Protein AF-A0A144MMB2-F1 (afdb_monomer)

Foldseek 3Di:
DDKAAQKDFDDWDADCDDPRHRDIDTWIHGPVRDTLVVVLVPAQWKWKAQPVVQFTPDIGRRSVPDDDDGNIMMDGAHPVQDDPPDDGRQWGQDPNHTDGND

Nearest PDB structures (foldseek):
  5yvq-assembly1_B  TM=6.962E-01  e=3.676E-04  Muvirus mu
  7mwk-assembly2_B  TM=6.915E-01  e=1.957E+00  Homo sapiens
  6ogj-assembly1_A  TM=6.478E-01  e=4.406E+00  Homo sapiens
  6ogk-assembly1_A  TM=4.410E-01  e=2.615E+00  Homo sapiens
  6wzm-assembly1_E  TM=4.006E-01  e=3.494E+00  Homo sapiens

Sequence (102 aa):
MKSFLDVKITSEVMITEGPYSGKKVIIFSDRNGNDWYEERKEWEAVVMVDPKTNIICAVERDVELLTIAPGMNLYEIKKASIPDNMVLGNYKFIDGCFTAIT

Structure (mmCIF, N/CA/C/O backbone):
data_AF-A0A144MMB2-F1
#
_entry.id   AF-A0A144MMB2-F1
#
l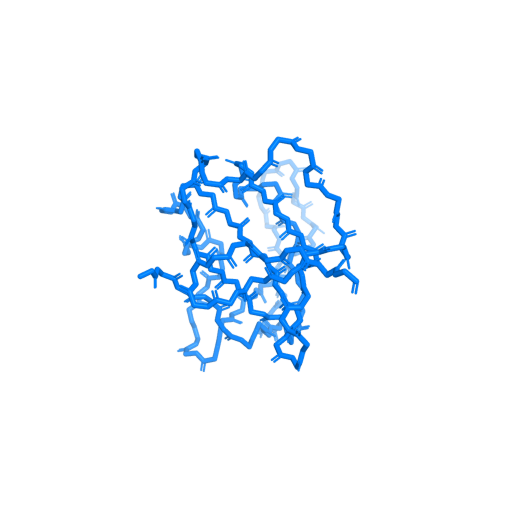oop_
_atom_site.group_PDB
_atom_site.id
_atom_site.type_symbol
_atom_site.label_atom_id
_atom_site.label_alt_id
_atom_site.label_comp_id
_atom_site.label_asym_id
_atom_site.label_entity_id
_atom_site.label_seq_id
_atom_site.pdbx_PDB_ins_code
_atom_site.Cartn_x
_atom_site.Cartn_y
_atom_site.Cartn_z
_atom_site.occupancy
_atom_site.B_iso_or_equiv
_atom_site.auth_seq_id
_atom_site.auth_comp_id
_atom_site.auth_asym_id
_atom_site.auth_atom_id
_atom_site.pdbx_PDB_model_num
ATOM 1 N N . MET A 1 1 ? 7.226 -11.307 1.161 1.00 86.81 1 MET A N 1
ATOM 2 C CA . MET A 1 1 ? 6.995 -9.851 1.105 1.00 86.81 1 MET A CA 1
ATOM 3 C C . MET A 1 1 ? 5.713 -9.578 1.866 1.00 86.81 1 MET A C 1
ATOM 5 O O . MET A 1 1 ? 4.736 -10.258 1.566 1.00 86.81 1 MET A O 1
ATOM 9 N N . LYS A 1 2 ? 5.728 -8.701 2.880 1.00 95.50 2 LYS A N 1
ATOM 10 C CA . LYS A 1 2 ? 4.494 -8.304 3.573 1.00 95.50 2 LYS A CA 1
ATOM 11 C C . LYS A 1 2 ? 3.598 -7.512 2.618 1.00 95.50 2 LYS A C 1
ATOM 13 O O . LYS A 1 2 ? 4.088 -6.897 1.668 1.00 95.50 2 LYS A O 1
ATOM 18 N N . SER A 1 3 ? 2.289 -7.572 2.836 1.00 97.56 3 SER A N 1
ATOM 19 C CA . SER A 1 3 ? 1.311 -6.937 1.954 1.00 97.56 3 SER A CA 1
ATOM 20 C C . SER A 1 3 ? 0.073 -6.488 2.711 1.00 97.56 3 SER A C 1
ATOM 22 O O . SER A 1 3 ? -0.401 -7.216 3.579 1.00 97.56 3 SER A O 1
ATOM 24 N N . PHE A 1 4 ? -0.494 -5.364 2.288 1.00 98.31 4 PHE A N 1
ATOM 25 C CA . PHE A 1 4 ? -1.726 -4.788 2.807 1.00 98.31 4 PHE A CA 1
ATOM 26 C C . PHE A 1 4 ? -2.672 -4.581 1.622 1.00 98.31 4 PHE A C 1
ATOM 28 O O . PHE A 1 4 ? -2.464 -3.705 0.783 1.00 98.31 4 PHE A O 1
ATOM 35 N N . LEU A 1 5 ? -3.638 -5.484 1.472 1.00 98.38 5 LEU A N 1
ATOM 36 C CA . LEU A 1 5 ? -4.376 -5.672 0.220 1.00 98.38 5 LEU A CA 1
ATOM 37 C C . LEU A 1 5 ? -5.825 -5.214 0.343 1.00 98.38 5 LEU A C 1
ATOM 39 O O . LEU A 1 5 ? -6.461 -5.500 1.356 1.00 98.38 5 LEU A O 1
ATOM 43 N N . ASP A 1 6 ? -6.358 -4.619 -0.727 1.00 98.06 6 ASP A N 1
ATOM 44 C CA . ASP A 1 6 ? -7.742 -4.138 -0.809 1.00 98.06 6 ASP A CA 1
ATOM 45 C C . ASP A 1 6 ? -8.080 -3.210 0.370 1.00 98.06 6 ASP A C 1
ATOM 47 O O . ASP A 1 6 ? -8.928 -3.509 1.215 1.00 98.06 6 ASP A O 1
ATOM 51 N N . VAL A 1 7 ? -7.343 -2.092 0.434 1.00 98.31 7 VAL A N 1
ATOM 52 C CA . VAL A 1 7 ? -7.487 -1.059 1.470 1.00 98.31 7 VAL A CA 1
ATOM 53 C C . VAL A 1 7 ? -8.940 -0.599 1.572 1.00 98.31 7 VAL A C 1
ATOM 55 O O . VAL A 1 7 ? -9.574 -0.262 0.570 1.00 98.31 7 VAL A O 1
ATOM 58 N N . LYS A 1 8 ? -9.454 -0.491 2.794 1.00 97.81 8 LYS A N 1
ATOM 59 C CA . LYS A 1 8 ? -10.796 0.012 3.103 1.00 97.81 8 LYS A CA 1
ATOM 60 C C . LYS A 1 8 ? -10.731 1.039 4.212 1.00 97.81 8 LYS A C 1
ATOM 62 O O . LYS A 1 8 ? -9.902 0.927 5.103 1.00 97.81 8 LYS A O 1
ATOM 67 N N . ILE A 1 9 ? -11.652 1.997 4.187 1.00 96.94 9 ILE A N 1
ATOM 68 C CA . ILE A 1 9 ? -11.960 2.797 5.374 1.00 96.94 9 ILE A CA 1
ATOM 69 C C . ILE A 1 9 ? -12.878 1.955 6.250 1.00 96.94 9 ILE A C 1
ATOM 71 O O . ILE A 1 9 ? -13.932 1.519 5.785 1.00 96.94 9 ILE A O 1
ATOM 75 N N . THR A 1 10 ? -12.489 1.725 7.499 1.00 94.69 10 THR A N 1
ATOM 76 C CA . THR A 1 10 ? -13.277 0.912 8.437 1.00 94.69 10 THR A CA 1
ATOM 77 C C . THR A 1 10 ? -13.908 1.722 9.545 1.00 94.69 10 THR A C 1
ATOM 79 O O . THR A 1 10 ? -14.983 1.361 10.021 1.00 94.69 10 THR A O 1
ATOM 82 N N . SER A 1 11 ? -13.275 2.815 9.963 1.00 92.31 11 SER A N 1
ATOM 83 C CA . SER A 1 11 ? -13.837 3.679 10.993 1.00 92.31 11 SER A CA 1
ATOM 84 C C . SER A 1 11 ? -13.295 5.101 10.922 1.00 92.31 11 SER A C 1
ATOM 86 O O . SER A 1 11 ? -12.317 5.392 10.233 1.00 92.31 11 SER A O 1
ATOM 88 N N . GLU A 1 12 ? -13.956 5.989 11.657 1.00 93.50 12 GLU A N 1
ATOM 89 C CA . GLU A 1 12 ? -13.451 7.312 11.994 1.00 93.50 12 GLU A CA 1
ATOM 90 C C . GLU A 1 12 ? -13.329 7.399 13.512 1.00 93.50 12 GLU A C 1
ATOM 92 O O . GLU A 1 12 ? -14.280 7.093 14.234 1.00 93.50 12 GLU A O 1
ATOM 97 N N . VAL A 1 13 ? -12.177 7.850 13.998 1.00 92.19 13 VAL A N 1
ATOM 98 C CA . VAL A 1 13 ? -11.917 8.035 15.427 1.00 92.19 13 VAL A CA 1
ATOM 99 C C . VAL A 1 13 ? -11.662 9.510 15.696 1.00 92.19 13 VAL A C 1
ATOM 101 O O . VAL A 1 13 ? -10.947 10.181 14.952 1.00 92.19 13 VAL A O 1
ATOM 104 N N . MET A 1 14 ? -12.262 10.039 16.760 1.00 95.25 14 MET A N 1
ATOM 105 C CA . MET A 1 14 ? -11.951 11.381 17.240 1.00 95.25 14 MET A CA 1
ATOM 106 C C . MET A 1 14 ? -10.747 11.317 18.172 1.00 95.25 14 MET A C 1
ATOM 108 O O . MET A 1 14 ? -10.760 10.574 19.149 1.00 95.25 14 MET A O 1
ATOM 112 N N . ILE A 1 15 ? -9.725 12.118 17.893 1.00 92.81 15 ILE A N 1
ATOM 113 C CA . ILE A 1 15 ? -8.608 12.297 18.815 1.00 92.81 15 ILE A CA 1
ATOM 114 C C . ILE A 1 15 ? -9.127 13.082 20.018 1.00 92.81 15 ILE A C 1
ATOM 116 O O . ILE A 1 15 ? -9.629 14.197 19.867 1.00 92.81 15 ILE A O 1
ATOM 120 N N . THR A 1 16 ? -9.009 12.509 21.211 1.00 94.19 16 THR A N 1
ATOM 121 C CA . THR A 1 16 ? -9.489 13.132 22.452 1.00 94.19 16 THR A CA 1
ATOM 122 C C . THR A 1 16 ? -8.397 13.906 23.187 1.00 94.19 16 THR A C 1
ATOM 124 O O . THR A 1 16 ? -8.707 14.836 23.928 1.00 94.19 16 THR A O 1
ATOM 127 N N . GLU A 1 17 ? -7.121 13.602 22.942 1.00 92.81 17 GLU A N 1
ATOM 128 C CA . GLU A 1 17 ? -5.986 14.135 23.706 1.00 92.81 17 GLU A CA 1
ATOM 129 C C . GLU A 1 17 ? -4.840 14.637 22.812 1.00 92.81 17 GLU A C 1
ATOM 131 O O . GLU A 1 17 ? -4.701 14.246 21.653 1.00 92.81 17 GLU A O 1
ATOM 136 N N . GLY A 1 18 ? -3.998 15.518 23.361 1.00 93.50 18 GLY A N 1
ATOM 137 C CA . GLY A 1 18 ? -2.821 16.053 22.673 1.00 93.50 18 GLY A CA 1
ATOM 138 C C . GLY A 1 18 ? -3.114 17.188 21.675 1.00 93.50 18 GLY A C 1
ATOM 139 O O . GLY A 1 18 ? -4.234 17.700 21.606 1.00 93.50 18 GLY A O 1
ATOM 140 N N . PRO A 1 19 ? -2.104 17.614 20.890 1.00 94.12 19 PRO A N 1
ATOM 141 C CA . PRO A 1 19 ? -2.184 18.804 20.031 1.00 94.12 19 PRO A CA 1
ATOM 142 C C . PRO A 1 19 ? -3.194 18.682 18.879 1.00 94.12 19 PRO A C 1
ATOM 144 O O . PRO A 1 19 ? -3.563 19.686 18.276 1.00 94.12 19 PRO A O 1
ATOM 147 N N . TYR A 1 20 ? -3.657 17.465 18.587 1.00 89.62 20 TYR A N 1
ATOM 148 C CA . TYR A 1 20 ? -4.649 17.182 17.551 1.00 89.62 20 TYR A CA 1
ATOM 149 C C . TYR A 1 20 ? -6.039 16.851 18.123 1.00 89.62 20 TYR A C 1
ATOM 151 O O . TYR A 1 20 ? -6.898 16.370 17.385 1.00 89.62 20 TYR A O 1
ATOM 159 N N . SER A 1 21 ? -6.281 17.112 19.416 1.00 95.31 21 SER A N 1
ATOM 160 C CA . SER A 1 21 ? -7.590 16.900 20.047 1.00 95.31 21 SER A CA 1
ATOM 161 C C . SER A 1 21 ? -8.719 17.615 19.285 1.00 95.31 21 SER A C 1
ATOM 163 O O . SER A 1 21 ? -8.559 18.730 18.781 1.00 95.31 21 SER A O 1
ATOM 165 N N . GLY A 1 22 ? -9.859 16.937 19.145 1.00 94.31 22 GLY A N 1
ATOM 166 C CA . GLY A 1 22 ? -11.020 17.394 18.378 1.00 94.31 22 GLY A CA 1
ATOM 167 C C . GLY A 1 22 ? -10.922 17.164 16.865 1.00 94.31 22 GLY A C 1
ATOM 168 O O . GLY A 1 22 ? -11.850 17.513 16.132 1.00 94.31 22 GLY A O 1
ATOM 169 N N . LYS A 1 23 ? -9.827 16.577 16.363 1.00 93.94 23 LYS A N 1
ATOM 170 C CA . LYS A 1 23 ? -9.708 16.157 14.959 1.00 93.94 23 LYS A CA 1
ATOM 171 C C . LYS A 1 23 ? -10.181 14.721 14.768 1.00 93.94 23 LYS A C 1
ATOM 173 O O . LYS A 1 23 ? -10.083 13.890 15.667 1.00 93.94 23 LYS A O 1
ATOM 178 N N . LYS A 1 24 ? -10.693 14.444 13.570 1.00 93.50 24 LYS A N 1
ATOM 179 C CA . LYS A 1 24 ? -11.040 13.096 13.124 1.00 93.50 24 LYS A CA 1
ATOM 180 C C . LYS A 1 24 ? -9.859 12.467 12.398 1.00 93.50 24 LYS A C 1
ATOM 182 O O . LYS A 1 24 ? -9.222 13.131 11.582 1.00 93.50 24 LYS A O 1
ATOM 187 N N . VAL A 1 25 ? -9.631 11.190 12.663 1.00 91.00 25 VAL A N 1
ATOM 188 C CA . VAL A 1 25 ? -8.697 10.329 11.939 1.00 91.00 25 VAL A CA 1
ATOM 189 C C . VAL A 1 25 ? -9.494 9.214 11.288 1.00 91.00 25 VAL A C 1
ATOM 191 O O . VAL A 1 25 ? -10.394 8.645 11.901 1.00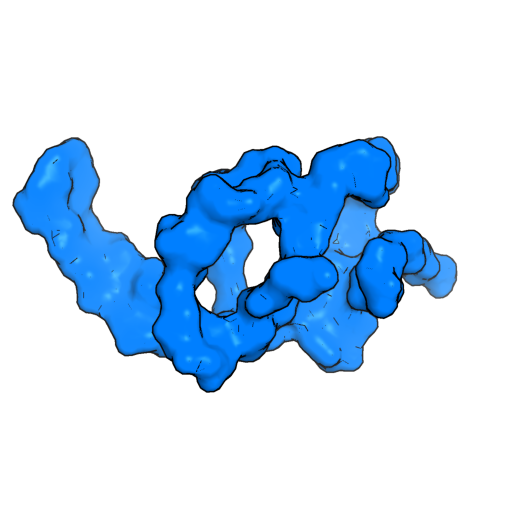 91.00 25 VAL A O 1
ATOM 194 N N . ILE A 1 26 ? -9.167 8.930 10.035 1.00 94.19 26 ILE A N 1
ATOM 195 C CA . ILE A 1 26 ? -9.743 7.825 9.277 1.00 94.19 26 ILE A CA 1
ATOM 196 C C . ILE A 1 26 ? -8.876 6.600 9.530 1.00 94.19 26 ILE A C 1
ATOM 198 O O . ILE A 1 26 ? -7.666 6.676 9.348 1.00 94.19 26 ILE A O 1
ATOM 202 N N . ILE A 1 27 ? -9.485 5.486 9.926 1.00 95.12 27 ILE A N 1
ATOM 203 C CA . ILE A 1 27 ? -8.793 4.210 10.097 1.00 95.12 27 ILE A CA 1
ATOM 204 C C . ILE A 1 27 ? -8.946 3.381 8.832 1.00 95.12 27 ILE A C 1
ATOM 206 O O . ILE A 1 27 ? -10.050 3.233 8.292 1.00 95.12 27 ILE A O 1
ATOM 210 N N . PHE A 1 28 ? -7.822 2.837 8.377 1.00 97.69 28 PHE A N 1
ATOM 211 C CA . PHE A 1 28 ? -7.751 2.001 7.194 1.00 97.69 28 PHE A CA 1
ATOM 212 C C . PHE A 1 28 ? -7.445 0.562 7.583 1.00 97.69 28 PHE A C 1
ATOM 214 O O . PHE A 1 28 ? -6.542 0.324 8.385 1.00 97.69 28 PHE A O 1
ATOM 221 N N . SER A 1 29 ? -8.153 -0.388 6.973 1.00 98.00 29 SER A N 1
ATOM 222 C CA . SER A 1 29 ? -7.835 -1.809 7.093 1.00 98.00 29 SER A CA 1
ATOM 223 C C . SER A 1 29 ? -7.564 -2.467 5.749 1.00 98.00 29 SER A C 1
ATOM 225 O O . SER A 1 29 ? -8.021 -1.988 4.710 1.00 98.00 29 SER A O 1
ATOM 227 N N . ASP A 1 30 ? -6.868 -3.599 5.774 1.00 98.19 30 ASP A N 1
ATOM 228 C CA . ASP A 1 30 ? -6.794 -4.501 4.629 1.00 98.19 30 ASP A CA 1
ATOM 229 C C . ASP A 1 30 ? -8.030 -5.419 4.577 1.00 98.19 30 ASP A C 1
ATOM 231 O O . ASP A 1 30 ? -8.922 -5.371 5.436 1.00 98.19 30 ASP A O 1
ATOM 235 N N . ARG A 1 31 ? -8.077 -6.302 3.575 1.00 97.62 31 ARG A N 1
ATOM 236 C CA . ARG A 1 31 ? -9.127 -7.324 3.422 1.00 97.62 31 ARG A CA 1
ATOM 237 C C . ARG A 1 31 ? -9.259 -8.302 4.589 1.00 97.62 31 ARG A C 1
ATOM 239 O O . ARG A 1 31 ? -10.292 -8.958 4.684 1.00 97.62 31 ARG A O 1
ATOM 246 N N . ASN A 1 32 ? -8.225 -8.447 5.414 1.00 97.19 32 ASN A N 1
ATOM 247 C CA . ASN A 1 32 ? -8.217 -9.346 6.563 1.00 97.19 32 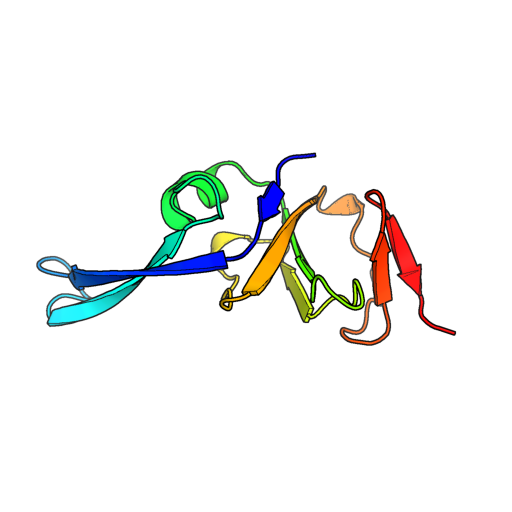ASN A CA 1
ATOM 248 C C . ASN A 1 32 ? -8.586 -8.612 7.865 1.00 97.19 32 ASN A C 1
ATOM 250 O O . ASN A 1 32 ? -8.741 -9.261 8.895 1.00 97.19 32 ASN A O 1
ATOM 254 N N . GLY A 1 33 ? -8.752 -7.285 7.821 1.00 96.31 33 GLY A N 1
ATOM 255 C CA . GLY A 1 33 ? -9.068 -6.454 8.979 1.00 96.31 33 GLY A CA 1
ATOM 256 C C . GLY A 1 33 ? -7.847 -5.946 9.751 1.00 96.31 33 GLY A C 1
ATOM 257 O O . GLY A 1 33 ? -8.024 -5.422 10.846 1.00 96.31 33 GLY A O 1
ATOM 258 N N . ASN A 1 34 ? -6.632 -6.072 9.208 1.00 96.62 34 ASN A N 1
ATOM 259 C CA . ASN A 1 34 ? -5.421 -5.532 9.834 1.00 96.62 34 ASN A CA 1
ATOM 260 C C . ASN A 1 34 ? -5.422 -4.000 9.760 1.00 96.62 34 ASN A C 1
ATOM 262 O O . ASN A 1 34 ? -5.752 -3.456 8.710 1.00 96.62 34 ASN A O 1
ATOM 266 N N . ASP A 1 35 ? -5.036 -3.310 10.836 1.00 95.75 35 ASP A N 1
ATOM 267 C CA . ASP A 1 35 ? -4.963 -1.842 10.894 1.00 95.75 35 ASP A CA 1
ATOM 268 C C . ASP A 1 35 ? -3.674 -1.327 10.236 1.00 95.75 35 ASP A C 1
ATOM 270 O O . ASP A 1 35 ? -2.570 -1.726 10.615 1.00 95.75 35 ASP A O 1
ATOM 274 N N . TRP A 1 36 ? -3.806 -0.411 9.273 1.00 96.31 36 TRP A N 1
ATOM 275 C CA . TRP A 1 36 ? -2.663 0.203 8.594 1.00 96.31 36 TRP A CA 1
ATOM 276 C C . TRP A 1 36 ? -1.695 0.902 9.555 1.00 96.31 36 TRP A C 1
ATOM 278 O O . TRP A 1 36 ? -0.481 0.821 9.373 1.00 96.31 36 TRP A O 1
ATOM 288 N N . TYR A 1 37 ? -2.206 1.595 10.574 1.00 94.31 37 TYR A N 1
ATOM 289 C CA . TYR A 1 37 ? -1.388 2.386 11.491 1.00 94.31 37 TYR A CA 1
ATOM 290 C C . TYR A 1 37 ? -0.540 1.525 12.427 1.00 94.31 37 TYR A C 1
ATOM 292 O O . TYR A 1 37 ? 0.513 1.992 12.867 1.00 94.31 37 TYR A O 1
ATOM 300 N N . GLU A 1 38 ? -0.958 0.287 12.693 1.00 94.81 38 GLU A N 1
ATOM 301 C CA . GLU A 1 38 ? -0.162 -0.701 13.425 1.00 94.81 38 GLU A CA 1
ATOM 302 C C . GLU A 1 38 ? 0.792 -1.447 12.489 1.00 94.81 38 GLU A C 1
ATOM 304 O O . GLU A 1 38 ? 1.987 -1.518 12.770 1.00 94.81 38 GLU A O 1
ATOM 309 N N . GLU A 1 39 ? 0.299 -1.914 11.338 1.00 95.25 39 GLU A N 1
ATOM 310 C CA . GLU A 1 39 ? 1.088 -2.679 10.367 1.00 95.25 39 GLU A CA 1
ATOM 311 C C . GLU A 1 39 ? 2.299 -1.881 9.848 1.00 95.25 39 GLU A C 1
ATOM 313 O O . GLU A 1 39 ? 3.419 -2.395 9.792 1.00 95.25 39 GLU A O 1
ATOM 318 N N . ARG A 1 40 ? 2.106 -0.591 9.529 1.00 95.38 40 ARG A N 1
ATOM 319 C CA . ARG A 1 40 ? 3.143 0.270 8.933 1.00 95.38 40 ARG A CA 1
ATOM 320 C C . ARG A 1 40 ? 4.383 0.469 9.810 1.00 95.38 40 ARG A C 1
ATOM 322 O O . ARG A 1 40 ? 5.436 0.808 9.280 1.00 95.38 40 ARG A O 1
ATOM 329 N N . LYS A 1 41 ? 4.271 0.287 11.134 1.00 95.06 41 LYS A N 1
ATOM 330 C CA . LYS A 1 41 ? 5.373 0.513 12.093 1.00 95.06 41 LYS A CA 1
ATOM 331 C C . LYS A 1 41 ? 6.539 -0.447 11.875 1.00 95.06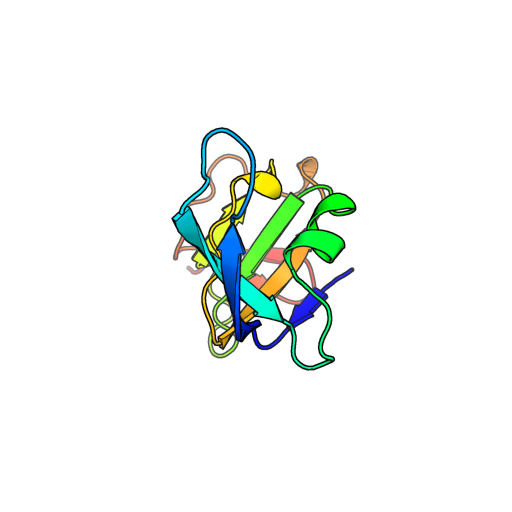 41 LYS A C 1
ATOM 333 O O . LYS A 1 41 ? 7.666 -0.145 12.254 1.00 95.06 41 LYS A O 1
ATOM 338 N N . GLU A 1 42 ? 6.265 -1.609 11.290 1.00 93.94 42 GLU A N 1
ATOM 339 C CA . GLU A 1 42 ? 7.267 -2.646 11.056 1.00 93.94 42 GLU A CA 1
ATOM 340 C C . GLU A 1 42 ? 7.849 -2.624 9.640 1.00 93.94 42 GLU A C 1
ATOM 342 O O . GLU A 1 42 ? 8.720 -3.438 9.342 1.00 93.94 42 GLU A O 1
ATOM 347 N N . TRP A 1 43 ? 7.347 -1.760 8.753 1.00 97.00 43 TRP A N 1
ATOM 348 C CA . TRP A 1 43 ? 7.695 -1.790 7.334 1.00 97.00 43 TRP A CA 1
ATOM 349 C C . TRP A 1 43 ? 8.889 -0.881 7.039 1.00 97.00 43 TRP A C 1
ATOM 351 O O . TRP A 1 43 ? 8.922 0.280 7.443 1.00 97.00 43 TRP A O 1
ATOM 361 N N . GLU A 1 44 ? 9.872 -1.389 6.292 1.00 96.56 44 GLU A N 1
ATOM 362 C CA . GLU A 1 44 ? 11.070 -0.610 5.946 1.00 96.56 44 GLU A CA 1
ATOM 363 C C . GLU A 1 44 ? 10.753 0.526 4.958 1.00 96.56 44 GLU A C 1
ATOM 365 O O . GLU A 1 44 ? 11.156 1.673 5.154 1.00 96.56 44 GLU A O 1
ATOM 370 N N . ALA A 1 45 ? 10.061 0.190 3.873 1.00 97.50 45 ALA A N 1
ATOM 371 C CA . ALA A 1 45 ? 9.577 1.084 2.832 1.00 97.50 45 ALA A CA 1
ATOM 372 C C . ALA A 1 45 ? 8.358 0.440 2.165 1.00 97.50 45 ALA A C 1
ATOM 374 O O . ALA A 1 45 ? 8.091 -0.752 2.338 1.00 97.50 45 ALA A O 1
ATOM 375 N N . VAL A 1 46 ? 7.613 1.222 1.393 1.00 98.06 46 VAL A N 1
ATOM 376 C CA . VAL A 1 46 ? 6.329 0.785 0.848 1.00 98.06 46 VAL A CA 1
ATOM 377 C C . VAL A 1 46 ? 6.140 1.227 -0.593 1.00 98.06 46 VAL A C 1
ATOM 379 O O . VAL A 1 46 ? 6.527 2.328 -0.979 1.00 98.06 46 VAL A O 1
ATOM 382 N N . VAL A 1 47 ? 5.499 0.369 -1.380 1.00 98.06 47 VAL A N 1
ATOM 383 C CA . VAL A 1 47 ? 4.923 0.710 -2.681 1.00 98.06 47 VAL A CA 1
ATOM 384 C C . VAL A 1 47 ? 3.418 0.484 -2.640 1.00 98.06 47 VAL A C 1
ATOM 386 O O . VAL A 1 47 ? 2.962 -0.554 -2.165 1.00 98.06 47 VAL A O 1
ATOM 389 N N . MET A 1 48 ? 2.654 1.450 -3.143 1.00 98.19 48 MET A N 1
ATOM 390 C CA . MET A 1 48 ? 1.207 1.364 -3.322 1.00 98.19 48 MET A CA 1
ATOM 391 C C . MET A 1 48 ? 0.876 1.316 -4.813 1.00 98.19 48 MET A C 1
ATOM 393 O O . MET A 1 48 ? 1.354 2.151 -5.588 1.00 98.19 48 MET A O 1
ATOM 397 N N . VAL A 1 49 ? 0.034 0.363 -5.207 1.00 98.25 49 VAL A N 1
ATOM 398 C CA . VAL A 1 49 ? -0.370 0.144 -6.598 1.00 98.25 49 VAL A CA 1
ATOM 399 C C . VAL A 1 49 ? -1.878 0.090 -6.773 1.00 98.25 49 VAL A C 1
ATOM 401 O O . VAL A 1 49 ? -2.608 -0.383 -5.897 1.00 98.25 49 VAL A O 1
ATOM 404 N N . ASP A 1 50 ? -2.320 0.485 -7.964 1.00 97.75 50 ASP A N 1
ATOM 405 C CA . ASP A 1 50 ? -3.639 0.130 -8.474 1.00 97.75 50 ASP A CA 1
ATOM 406 C C . ASP A 1 50 ? -3.666 -1.385 -8.770 1.00 97.75 50 ASP A C 1
ATOM 408 O O . ASP A 1 50 ? -2.884 -1.862 -9.600 1.00 97.75 50 ASP A O 1
ATOM 412 N N . PRO A 1 51 ? -4.552 -2.173 -8.135 1.00 97.56 51 PRO A N 1
ATOM 413 C CA . PRO A 1 51 ? -4.541 -3.630 -8.265 1.00 97.56 51 PRO A CA 1
ATOM 414 C C . PRO A 1 51 ? -5.016 -4.147 -9.629 1.00 97.56 51 PRO A C 1
ATOM 416 O O . PRO A 1 51 ? -4.822 -5.322 -9.931 1.00 97.56 51 PRO A O 1
ATOM 419 N N . LYS A 1 52 ? -5.662 -3.319 -10.462 1.00 97.31 52 LYS A N 1
ATOM 420 C CA . LYS A 1 52 ? -6.128 -3.727 -11.798 1.00 97.31 52 LYS A CA 1
ATOM 421 C C . LYS A 1 52 ? -5.019 -3.616 -12.836 1.00 97.31 52 LYS A C 1
ATOM 423 O O . LYS A 1 52 ? -4.983 -4.383 -13.793 1.00 97.31 52 LYS A O 1
ATOM 428 N N . THR A 1 53 ? -4.139 -2.638 -12.667 1.00 97.44 53 THR A N 1
ATOM 429 C CA . THR A 1 53 ? -3.104 -2.286 -13.647 1.00 97.44 53 THR A CA 1
ATOM 430 C C . THR A 1 53 ? -1.687 -2.589 -13.164 1.00 97.44 53 THR A C 1
ATOM 432 O O . THR A 1 53 ? -0.766 -2.646 -13.987 1.00 97.44 53 THR A O 1
ATOM 435 N N . ASN A 1 54 ? -1.518 -2.789 -11.853 1.00 97.62 54 ASN A N 1
ATOM 436 C CA . ASN A 1 54 ? -0.254 -2.828 -11.118 1.00 97.62 54 ASN A CA 1
ATOM 437 C C . ASN A 1 54 ? 0.585 -1.550 -11.252 1.00 97.62 54 ASN A C 1
ATOM 439 O O . ASN A 1 54 ? 1.771 -1.568 -10.924 1.00 97.62 54 ASN A O 1
ATOM 443 N N . ILE A 1 55 ? -0.000 -0.450 -11.742 1.00 97.69 55 ILE A N 1
ATOM 444 C CA . ILE A 1 55 ? 0.685 0.840 -11.846 1.00 97.69 55 ILE A CA 1
ATOM 445 C C . ILE A 1 55 ? 0.988 1.346 -10.440 1.00 97.69 55 ILE A C 1
ATOM 447 O O . ILE A 1 55 ? 0.129 1.328 -9.560 1.00 97.69 55 ILE A O 1
ATOM 451 N N . ILE A 1 56 ? 2.220 1.811 -10.252 1.00 97.56 56 ILE A N 1
ATOM 452 C CA . ILE A 1 56 ? 2.675 2.409 -9.004 1.00 97.56 56 ILE A CA 1
ATOM 453 C C . ILE A 1 56 ? 2.058 3.798 -8.852 1.00 97.56 56 ILE A C 1
ATOM 455 O O . ILE A 1 56 ? 2.323 4.702 -9.649 1.00 97.56 56 ILE A O 1
ATOM 459 N N . CYS A 1 57 ? 1.260 3.956 -7.798 1.00 96.44 57 CYS A N 1
ATOM 460 C CA . CYS A 1 57 ? 0.576 5.196 -7.447 1.00 96.44 57 CYS A CA 1
ATOM 461 C C . CYS A 1 57 ? 1.334 5.997 -6.383 1.00 96.44 57 CYS A C 1
ATOM 463 O O . CYS A 1 57 ? 1.252 7.220 -6.378 1.00 96.44 57 CYS A O 1
ATOM 465 N N . ALA A 1 58 ? 2.078 5.324 -5.502 1.00 96.88 58 ALA A N 1
ATOM 466 C CA . ALA A 1 58 ? 2.957 5.961 -4.527 1.00 96.88 58 ALA A CA 1
ATOM 467 C C . ALA A 1 58 ? 4.086 5.012 -4.108 1.00 96.88 58 ALA A C 1
ATOM 469 O O . ALA A 1 58 ? 3.923 3.791 -4.134 1.00 96.88 58 ALA A O 1
ATOM 470 N N . VAL A 1 59 ? 5.217 5.580 -3.697 1.00 96.69 59 VAL A N 1
ATOM 471 C CA . VAL A 1 59 ? 6.329 4.868 -3.056 1.00 96.69 59 VAL A CA 1
ATOM 472 C C . VAL A 1 59 ? 6.853 5.749 -1.947 1.00 96.69 59 VAL A C 1
ATOM 474 O O . VAL A 1 59 ? 7.076 6.932 -2.187 1.00 96.69 59 VAL A O 1
ATOM 477 N N . GLU A 1 60 ? 7.091 5.172 -0.773 1.00 96.75 60 GLU A N 1
ATOM 478 C CA . GLU A 1 60 ? 7.690 5.904 0.334 1.00 96.75 60 GLU A CA 1
ATOM 479 C C . GLU A 1 60 ? 8.817 5.145 1.023 1.00 96.75 60 GLU A C 1
ATOM 481 O O . GLU A 1 60 ? 8.720 3.949 1.308 1.00 96.75 60 GLU A O 1
ATOM 486 N N . ARG A 1 61 ? 9.904 5.879 1.297 1.00 95.81 61 ARG A N 1
ATOM 487 C CA . ARG A 1 61 ? 11.055 5.401 2.087 1.00 95.81 61 ARG A CA 1
ATOM 488 C C . ARG A 1 61 ? 10.821 5.561 3.583 1.00 95.81 61 ARG A C 1
ATOM 490 O O . ARG A 1 61 ? 11.510 4.917 4.372 1.00 95.81 61 ARG A O 1
ATOM 497 N N . ASP A 1 62 ? 9.921 6.458 3.952 1.00 95.38 62 ASP A N 1
ATOM 498 C CA . ASP A 1 62 ? 9.405 6.604 5.300 1.00 95.38 62 ASP A CA 1
ATOM 499 C C . ASP A 1 62 ? 7.908 6.308 5.248 1.00 95.38 62 ASP A C 1
ATOM 501 O O . ASP A 1 62 ? 7.101 7.128 4.810 1.00 95.38 62 ASP A O 1
ATOM 505 N N . VAL A 1 63 ? 7.552 5.083 5.639 1.00 96.88 63 VAL A N 1
ATOM 506 C CA . VAL A 1 63 ? 6.181 4.568 5.546 1.00 96.88 63 VAL A CA 1
ATOM 507 C C . VAL A 1 63 ? 5.217 5.439 6.355 1.00 96.88 63 VAL A C 1
ATOM 509 O O . VAL A 1 63 ? 4.029 5.507 6.036 1.00 96.88 63 VAL A O 1
ATOM 512 N N . GLU A 1 64 ? 5.711 6.166 7.364 1.00 93.50 64 GLU A N 1
ATOM 513 C CA . GLU A 1 64 ? 4.855 7.011 8.181 1.00 93.50 64 GLU A CA 1
ATOM 514 C C . GLU A 1 64 ? 4.282 8.219 7.436 1.00 93.50 64 GLU A C 1
ATOM 516 O O . GLU A 1 64 ? 3.232 8.735 7.832 1.00 93.50 64 GLU A O 1
ATOM 521 N N . LEU A 1 65 ? 4.947 8.637 6.357 1.00 93.62 65 LEU A N 1
ATOM 522 C CA . LEU A 1 65 ? 4.558 9.772 5.524 1.00 93.62 65 LEU A CA 1
ATOM 523 C C . LEU A 1 65 ? 3.593 9.379 4.399 1.00 93.62 65 LEU A C 1
ATOM 525 O O . LEU A 1 65 ? 3.020 10.253 3.744 1.00 93.62 65 LEU A O 1
ATOM 529 N N . LEU A 1 66 ? 3.372 8.078 4.180 1.00 95.19 66 LEU A N 1
ATOM 530 C CA . LEU A 1 66 ? 2.496 7.621 3.114 1.00 95.19 66 LEU A CA 1
ATOM 531 C C . LEU A 1 66 ? 1.025 7.917 3.435 1.00 95.19 66 LEU A C 1
ATOM 533 O O . LEU A 1 66 ? 0.462 7.428 4.417 1.00 95.19 66 LEU A O 1
ATOM 537 N N . THR A 1 67 ? 0.366 8.630 2.523 1.00 90.12 67 THR A N 1
ATOM 538 C CA . THR A 1 67 ? -1.100 8.676 2.461 1.00 90.12 67 THR A CA 1
ATOM 539 C C . THR A 1 67 ? -1.607 7.524 1.597 1.00 90.12 67 THR A C 1
ATOM 541 O O . THR A 1 67 ? -1.192 7.384 0.446 1.00 90.12 67 THR A O 1
ATOM 544 N N . ILE A 1 68 ? -2.514 6.711 2.141 1.00 95.44 68 ILE A N 1
ATOM 545 C CA . ILE A 1 68 ? -3.083 5.548 1.449 1.00 95.44 68 ILE A CA 1
ATOM 546 C C . ILE A 1 68 ? -4.519 5.810 1.000 1.00 95.44 68 ILE A C 1
ATOM 548 O O . ILE A 1 68 ? -5.204 6.680 1.540 1.00 95.44 68 ILE A O 1
ATOM 552 N N . ALA A 1 69 ? -4.975 5.057 0.000 1.00 94.94 69 ALA A N 1
ATOM 553 C CA . ALA A 1 69 ? -6.300 5.220 -0.585 1.00 94.94 69 ALA A CA 1
ATOM 554 C C . ALA A 1 69 ? -7.064 3.886 -0.643 1.00 94.94 69 ALA A C 1
ATOM 556 O O . ALA A 1 69 ? -6.445 2.845 -0.881 1.00 94.94 69 ALA A O 1
ATOM 557 N N . PRO A 1 70 ? -8.401 3.898 -0.471 1.00 97.12 70 PRO A N 1
ATOM 558 C CA . PRO A 1 70 ? -9.221 2.702 -0.619 1.00 97.12 70 PRO A CA 1
ATOM 559 C C . PRO A 1 70 ? -9.082 2.042 -1.992 1.00 97.12 70 PRO A C 1
ATOM 561 O O . PRO A 1 70 ? -8.931 2.720 -3.007 1.00 97.12 70 PRO A O 1
ATOM 564 N N . GLY A 1 71 ? -9.171 0.714 -2.020 1.00 97.75 71 GLY A N 1
ATOM 565 C CA . GLY A 1 71 ? -9.063 -0.101 -3.229 1.00 97.75 71 GLY A CA 1
ATOM 566 C C . GLY A 1 71 ? -7.638 -0.282 -3.754 1.00 97.75 71 GLY A C 1
ATOM 567 O O . GLY A 1 71 ? -7.469 -0.926 -4.784 1.00 97.75 71 GLY A O 1
ATOM 568 N N . MET A 1 72 ? -6.623 0.257 -3.075 1.00 98.19 72 MET A N 1
ATOM 569 C CA . MET A 1 72 ? -5.217 0.054 -3.432 1.00 98.19 72 MET A CA 1
ATOM 570 C C . MET A 1 72 ? -4.635 -1.195 -2.764 1.00 98.19 72 MET A C 1
ATOM 572 O O . MET A 1 72 ? -5.146 -1.669 -1.746 1.00 98.19 72 MET A O 1
ATOM 576 N N . ASN A 1 73 ? -3.533 -1.697 -3.324 1.00 98.50 73 ASN A N 1
ATOM 577 C CA . ASN A 1 73 ? -2.687 -2.705 -2.689 1.00 98.50 73 ASN A CA 1
ATOM 578 C C . ASN A 1 73 ? -1.344 -2.090 -2.312 1.00 98.50 73 ASN A C 1
ATOM 580 O O . ASN A 1 73 ? -0.764 -1.343 -3.099 1.00 98.50 73 ASN A O 1
ATOM 584 N N . LEU A 1 74 ? -0.827 -2.450 -1.141 1.00 98.56 74 LEU A N 1
ATOM 585 C CA . LEU A 1 74 ? 0.495 -2.052 -0.687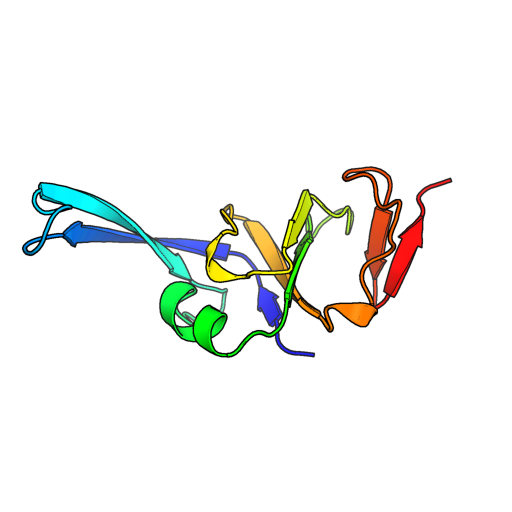 1.00 98.56 74 LEU A CA 1
ATOM 586 C C . LEU A 1 74 ? 1.377 -3.264 -0.436 1.00 98.56 74 LEU A C 1
ATOM 588 O O . LEU A 1 74 ? 0.911 -4.307 0.031 1.00 98.56 74 LEU A O 1
ATOM 592 N N . TYR A 1 75 ? 2.663 -3.093 -0.708 1.00 98.31 75 TYR A N 1
ATOM 593 C CA . TYR A 1 75 ? 3.681 -4.105 -0.479 1.00 98.31 75 TYR A CA 1
ATOM 594 C C . TYR A 1 75 ? 4.879 -3.483 0.222 1.00 98.31 75 TYR A C 1
ATOM 596 O O . TYR A 1 75 ? 5.327 -2.392 -0.141 1.00 98.31 75 TYR A O 1
ATOM 604 N N . GLU A 1 76 ? 5.399 -4.197 1.213 1.00 98.00 76 GLU A N 1
ATOM 605 C CA . GLU A 1 76 ? 6.658 -3.831 1.845 1.00 98.00 76 GLU A CA 1
ATOM 606 C C . GLU A 1 76 ? 7.812 -4.079 0.871 1.00 98.00 76 GLU A C 1
ATOM 608 O O . GLU A 1 76 ? 7.895 -5.129 0.232 1.00 98.00 76 GLU A O 1
ATOM 613 N N . ILE A 1 77 ? 8.735 -3.130 0.785 1.00 97.81 77 ILE A N 1
ATOM 614 C CA . ILE A 1 77 ? 9.927 -3.218 -0.057 1.00 97.81 77 ILE A CA 1
ATOM 615 C C . ILE A 1 77 ? 11.167 -2.786 0.722 1.00 97.81 77 ILE A C 1
ATOM 617 O O . ILE A 1 77 ? 11.082 -2.107 1.740 1.00 97.81 77 ILE A O 1
ATOM 621 N N . LYS A 1 78 ? 12.347 -3.132 0.201 1.00 96.62 78 LYS A N 1
ATOM 622 C CA . LYS A 1 78 ? 13.614 -2.595 0.714 1.00 96.62 78 LYS A CA 1
ATOM 623 C C . LYS A 1 78 ? 13.841 -1.193 0.164 1.00 96.62 78 LYS A C 1
ATOM 625 O O . LYS A 1 78 ? 13.692 -0.992 -1.044 1.00 96.62 78 LYS A O 1
ATOM 630 N N . LYS A 1 79 ? 14.336 -0.253 0.973 1.00 95.88 79 LYS A N 1
ATOM 631 C CA . LYS A 1 79 ? 14.684 1.109 0.517 1.00 95.88 79 LYS A CA 1
ATOM 632 C C . LYS A 1 79 ? 15.668 1.088 -0.650 1.00 95.88 79 LYS A C 1
ATOM 634 O O . LYS A 1 79 ? 15.564 1.906 -1.560 1.00 95.88 79 LYS A O 1
ATOM 639 N N . ALA A 1 80 ? 16.611 0.149 -0.641 1.00 95.50 80 ALA A N 1
ATOM 640 C CA . ALA A 1 80 ? 17.612 -0.002 -1.697 1.00 95.50 80 ALA A CA 1
ATOM 641 C C . ALA A 1 80 ? 17.044 -0.521 -3.034 1.00 95.50 80 ALA A C 1
ATOM 643 O O . ALA A 1 80 ? 17.744 -0.482 -4.037 1.00 95.50 80 ALA A O 1
ATOM 644 N N . SER A 1 81 ? 15.801 -1.019 -3.059 1.00 95.00 81 SER A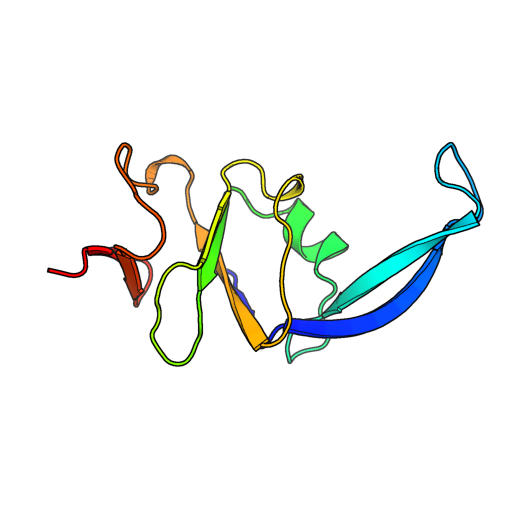 N 1
ATOM 645 C CA . SER A 1 81 ? 15.163 -1.525 -4.284 1.00 95.00 81 SER A CA 1
ATOM 646 C C . SER A 1 81 ? 14.440 -0.450 -5.100 1.00 95.00 81 SER A C 1
ATOM 648 O O . SER A 1 81 ? 14.072 -0.709 -6.242 1.00 95.00 81 SER A O 1
ATOM 650 N N . ILE A 1 82 ? 14.237 0.743 -4.530 1.00 95.50 82 ILE A N 1
ATOM 651 C CA . ILE A 1 82 ? 13.540 1.849 -5.193 1.00 95.50 82 ILE A CA 1
ATOM 652 C C . ILE A 1 82 ? 14.470 2.451 -6.257 1.00 95.50 82 ILE A C 1
ATOM 654 O O . ILE A 1 82 ? 15.557 2.904 -5.889 1.00 95.50 82 ILE A O 1
ATOM 658 N N . PRO A 1 83 ? 14.068 2.505 -7.542 1.00 94.06 83 PRO A N 1
ATOM 659 C CA . PRO A 1 83 ? 14.881 3.120 -8.589 1.00 94.06 83 PRO A CA 1
ATOM 660 C C . PRO A 1 83 ? 15.108 4.618 -8.335 1.00 94.06 83 PRO A C 1
ATOM 662 O O . PRO A 1 83 ? 14.159 5.345 -8.044 1.00 94.06 83 PRO A O 1
ATOM 665 N N . ASP A 1 84 ? 16.341 5.101 -8.514 1.00 90.38 84 ASP A N 1
ATOM 666 C CA . ASP A 1 84 ? 16.705 6.500 -8.218 1.00 90.38 84 ASP A CA 1
ATOM 667 C C . ASP A 1 84 ? 15.943 7.526 -9.071 1.00 90.38 84 ASP A C 1
ATOM 669 O O . ASP A 1 84 ? 15.592 8.602 -8.597 1.00 90.38 84 ASP A O 1
ATOM 673 N N . ASN A 1 85 ? 15.636 7.169 -10.321 1.00 87.00 85 ASN A N 1
ATOM 674 C CA 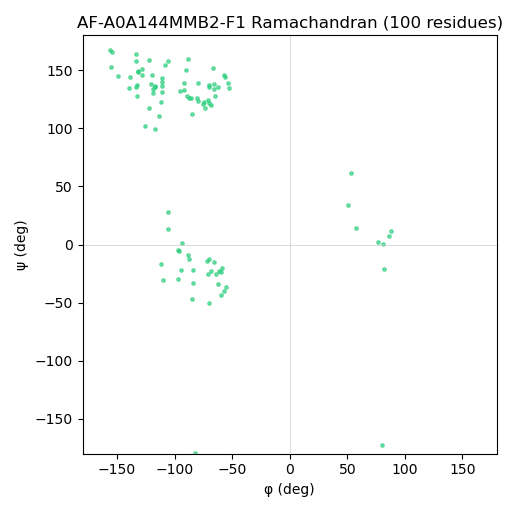. ASN A 1 85 ? 14.938 8.029 -11.281 1.00 87.00 85 ASN A CA 1
ATOM 675 C C . ASN A 1 85 ? 13.478 7.599 -11.485 1.00 87.00 85 ASN A C 1
ATOM 677 O O . ASN A 1 85 ? 12.927 7.745 -12.580 1.00 87.00 85 ASN A O 1
ATOM 681 N N . MET A 1 86 ? 12.862 6.982 -10.473 1.00 88.94 86 MET A N 1
ATOM 682 C CA . MET A 1 86 ? 11.481 6.529 -10.590 1.00 88.94 86 MET A CA 1
ATOM 683 C C . MET A 1 86 ? 10.536 7.725 -10.752 1.00 88.94 86 MET A C 1
ATOM 685 O O . MET A 1 86 ? 10.519 8.643 -9.936 1.00 88.94 86 MET A O 1
ATOM 689 N N . VAL A 1 87 ? 9.696 7.666 -11.783 1.00 91.62 87 VAL A N 1
ATOM 690 C CA . VAL A 1 87 ? 8.582 8.596 -11.987 1.00 91.62 87 VAL A CA 1
ATOM 691 C C . VAL A 1 87 ? 7.290 7.812 -11.798 1.00 91.62 87 VAL A C 1
ATOM 693 O O . VAL A 1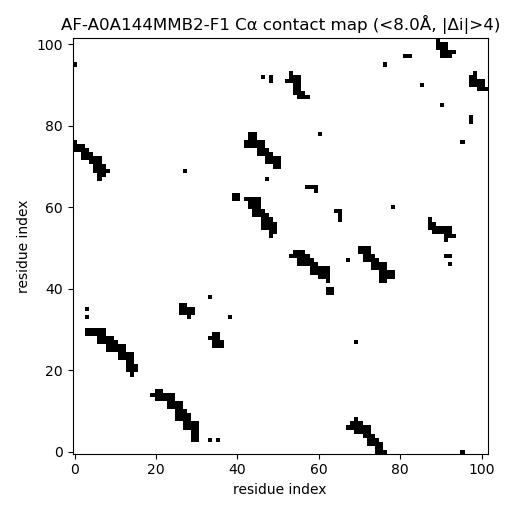 87 ? 7.076 6.798 -12.467 1.00 91.62 87 VAL A O 1
ATOM 696 N N . LEU A 1 88 ? 6.441 8.255 -10.867 1.00 92.88 88 LEU A N 1
ATOM 697 C CA . LEU A 1 88 ? 5.134 7.638 -10.620 1.00 92.88 88 LEU A CA 1
ATOM 698 C C . LEU A 1 88 ? 4.304 7.606 -11.911 1.00 92.88 88 LEU A C 1
ATOM 700 O O . LEU A 1 88 ? 4.391 8.513 -12.735 1.00 92.88 88 LEU A O 1
ATOM 704 N N . GLY A 1 89 ? 3.524 6.543 -12.104 1.00 91.25 89 GLY A N 1
ATOM 705 C CA . GLY A 1 89 ? 2.768 6.324 -13.342 1.00 91.25 89 GLY A CA 1
ATOM 706 C C . GLY A 1 89 ? 3.568 5.717 -14.503 1.00 91.25 89 GLY A C 1
ATOM 707 O O . GLY A 1 89 ? 2.962 5.078 -15.356 1.00 91.25 89 GLY A O 1
ATOM 708 N N . ASN A 1 90 ? 4.905 5.808 -14.506 1.00 95.50 90 ASN A N 1
ATOM 709 C CA . ASN A 1 90 ? 5.758 5.186 -15.535 1.00 95.50 90 ASN A CA 1
ATOM 710 C C . ASN A 1 90 ? 6.256 3.788 -15.147 1.00 95.50 90 ASN A C 1
ATOM 712 O O . ASN A 1 90 ? 7.028 3.178 -15.882 1.00 95.50 90 ASN A O 1
ATOM 716 N N . TYR A 1 91 ? 5.858 3.282 -13.982 1.00 97.31 91 TYR A N 1
ATOM 717 C CA . TYR A 1 91 ? 6.294 1.989 -13.471 1.00 97.31 91 TYR A CA 1
ATOM 718 C C . TYR A 1 91 ? 5.108 1.162 -12.989 1.00 97.31 91 TYR A C 1
ATOM 720 O O . TYR A 1 91 ? 4.125 1.688 -12.461 1.00 97.31 91 TYR A O 1
ATOM 728 N N . LYS A 1 92 ? 5.249 -0.155 -13.125 1.00 97.44 92 LYS A N 1
ATOM 729 C CA . LYS A 1 92 ? 4.434 -1.162 -12.449 1.00 97.44 92 LYS A CA 1
ATOM 730 C C . LYS A 1 92 ? 5.240 -1.863 -11.366 1.00 97.44 92 LYS A C 1
ATOM 732 O O . LYS A 1 92 ? 6.462 -1.960 -11.478 1.00 97.44 92 LYS A O 1
ATOM 737 N N . PHE A 1 93 ? 4.553 -2.395 -10.362 1.00 97.69 93 PHE A N 1
ATOM 738 C CA . PHE A 1 93 ? 5.142 -3.309 -9.388 1.00 97.69 93 PHE A CA 1
ATOM 739 C C . PHE A 1 93 ? 4.512 -4.692 -9.545 1.00 97.69 93 PHE A C 1
ATOM 741 O O . PHE A 1 93 ? 3.324 -4.868 -9.287 1.00 97.69 93 PHE A O 1
ATOM 748 N N . ILE A 1 94 ? 5.290 -5.658 -10.030 1.00 95.44 94 ILE A N 1
ATOM 749 C CA . ILE A 1 94 ? 4.812 -7.004 -10.369 1.00 95.44 94 ILE A CA 1
ATOM 750 C C . ILE A 1 94 ? 5.782 -8.008 -9.756 1.00 95.44 94 ILE A C 1
ATOM 752 O O . ILE A 1 94 ? 6.989 -7.876 -9.937 1.00 95.44 94 ILE A O 1
ATOM 756 N N . ASP A 1 95 ? 5.258 -8.968 -8.994 1.00 93.12 95 ASP A N 1
ATOM 757 C CA . ASP A 1 95 ? 6.027 -10.053 -8.366 1.00 93.12 95 ASP A CA 1
ATOM 758 C C . ASP A 1 95 ? 7.260 -9.585 -7.564 1.00 93.12 95 ASP A C 1
ATOM 760 O O . ASP A 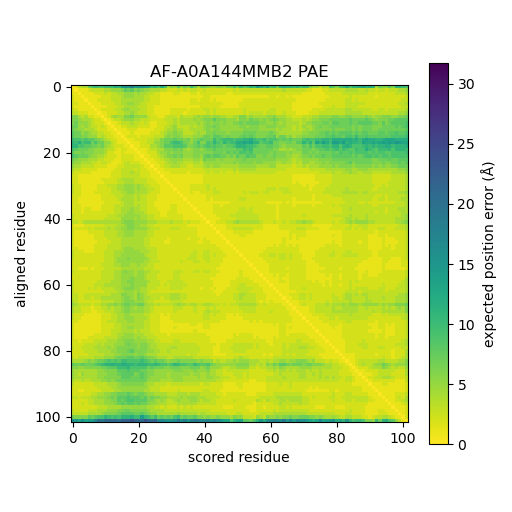1 95 ? 8.284 -10.261 -7.497 1.00 93.12 95 ASP A O 1
ATOM 764 N N . GLY A 1 96 ? 7.160 -8.414 -6.924 1.00 94.31 96 GLY A N 1
ATOM 765 C CA . GLY A 1 96 ? 8.247 -7.829 -6.133 1.00 94.31 96 GLY A CA 1
ATOM 766 C C . GLY A 1 96 ? 9.244 -6.983 -6.933 1.00 94.31 96 GLY A C 1
ATOM 767 O O . GLY A 1 96 ? 10.268 -6.580 -6.382 1.00 94.31 96 GLY A O 1
ATOM 768 N N . CYS A 1 97 ? 8.979 -6.713 -8.214 1.00 95.56 97 CYS A N 1
ATOM 769 C CA . CYS A 1 97 ? 9.886 -5.998 -9.107 1.00 95.56 97 CYS A CA 1
ATOM 770 C C . CYS A 1 97 ? 9.271 -4.717 -9.687 1.00 95.56 97 CYS A C 1
ATOM 772 O O . CYS A 1 97 ? 8.131 -4.700 -10.156 1.00 95.56 97 CYS A O 1
ATOM 774 N N . PHE A 1 98 ? 10.081 -3.656 -9.733 1.00 96.75 98 PHE A N 1
ATOM 775 C CA . PHE A 1 98 ? 9.782 -2.427 -10.465 1.00 96.75 98 PHE A CA 1
ATOM 776 C C . PHE A 1 98 ? 9.990 -2.653 -11.965 1.00 96.75 98 PHE A C 1
ATOM 778 O O . PHE A 1 98 ? 11.092 -2.981 -12.399 1.00 96.75 98 PHE A O 1
ATOM 785 N N . THR A 1 99 ? 8.943 -2.451 -12.759 1.00 96.00 99 THR A N 1
ATOM 786 C CA . THR A 1 99 ? 8.963 -2.637 -14.215 1.00 96.00 99 THR A CA 1
ATOM 787 C C . THR A 1 99 ? 8.571 -1.335 -14.898 1.00 96.00 99 THR A C 1
ATOM 789 O O . THR A 1 99 ? 7.453 -0.862 -14.704 1.00 96.00 99 THR A O 1
ATOM 792 N N . ALA A 1 100 ? 9.469 -0.752 -15.693 1.00 94.31 100 ALA A N 1
ATOM 793 C CA . ALA A 1 100 ? 9.157 0.444 -16.470 1.00 94.31 100 ALA A CA 1
ATOM 794 C C . ALA A 1 100 ? 8.094 0.136 -17.538 1.00 94.31 100 ALA A C 1
ATOM 796 O O . ALA A 1 100 ? 8.142 -0.899 -18.205 1.00 94.31 100 ALA A O 1
ATOM 797 N N . ILE A 1 101 ? 7.137 1.042 -17.699 1.00 92.12 101 ILE A N 1
ATOM 798 C CA . ILE A 1 101 ? 6.155 1.019 -18.778 1.00 92.12 101 ILE A CA 1
ATOM 799 C C . ILE A 1 101 ? 6.827 1.714 -19.963 1.00 92.12 101 ILE A C 1
ATOM 801 O O . ILE A 1 101 ? 7.158 2.896 -19.879 1.00 92.12 101 ILE A O 1
ATOM 805 N N . THR A 1 102 ? 7.108 0.941 -21.008 1.00 75.31 102 THR A N 1
ATOM 806 C CA . THR A 1 102 ? 7.643 1.436 -22.287 1.00 75.31 102 THR A CA 1
ATOM 807 C C . THR A 1 102 ? 6.514 1.744 -23.252 1.00 75.31 102 THR A C 1
ATOM 809 O O . THR A 1 102 ? 5.446 1.098 -23.127 1.00 75.31 102 THR A O 1
#

Secondary structure (DSSP, 8-state):
--EE-S-EEEEEEE--SSTTTT-EEEEEE-TT--BHHHHGGG-SEEEEE-TTT-BEEEEESSGGG----TT-EEEEE-GGGS-TT--TTSEEEETTEEEE--

Radius of gyration: 14.62 Å; Cα contacts (8 Å, |Δi|>4): 202; chains: 1; bounding box: 31×29×46 Å

Mean predicted aligned error: 3.24 Å

Organism: Enterobacter cloacae (NCBI:txid550)

Solvent-accessible surface area (backbone atoms only — not comparable to full-atom values): 6014 Å² total; per-residue (Å²): 122,60,71,44,42,52,25,34,79,75,49,75,46,70,37,82,63,72,99,57,43,82,38,79,44,79,40,43,21,27,77,86,65,51,48,50,83,66,58,46,76,78,42,67,8,37,39,33,22,41,73,90,76,28,33,27,74,47,72,31,69,53,42,87,75,57,85,84,60,69,62,26,30,34,35,47,42,60,64,88,71,60,63,93,84,70,53,78,70,42,28,27,58,56,99,92,38,85,40,75,66,127

pLDDT: mean 95.26, std 3.2, range [75.31, 98.56]